Protein AF-T1A2J3-F1 (afdb_monomer_lite)

Foldseek 3Di:
DDDDDDDDPDLLVQAAAEEEQEQLVDPVNVVVQVVSVVSNHNYDYHYDDDD

Radius of gyration: 14.51 Å; chains: 1; bounding box: 27×24×48 Å

Secondary structure (DSSP, 8-state):
----PPP---GGGGTT-EEEEETTTSHHHHHHHHHHHHTT-EEEEE-PPP-

InterPro domains:
  IPR036291 NAD(P)-binding domain superfamily [SSF51735] (15-50)

Organism: NCBI:txid410659

pLDDT: mean 89.6, std 11.55, range [51.31, 98.19]

Sequence (51 aa):
MVVNVKYNNDLSIYMGKKVLVTGHTGFMGSWLTSWLMMLGAQVCGYSLDPQ

Structure (mmCIF, N/CA/C/O backbone):
data_AF-T1A2J3-F1
#
_entry.id   AF-T1A2J3-F1
#
loop_
_atom_site.group_PDB
_atom_site.id
_atom_site.type_symbol
_atom_site.label_atom_id
_atom_site.label_alt_id
_atom_site.label_comp_id
_atom_site.label_asym_id
_atom_site.label_entity_id
_atom_site.label_seq_id
_atom_site.pdbx_PDB_ins_code
_atom_site.Cartn_x
_atom_site.Cartn_y
_atom_site.Cartn_z
_atom_site.occupancy
_atom_site.B_iso_or_equiv
_atom_site.auth_seq_id
_atom_site.auth_comp_id
_atom_site.auth_asym_id
_atom_site.auth_atom_id
_atom_site.pdbx_PDB_model_num
ATOM 1 N N . MET A 1 1 ? 17.394 17.134 29.549 1.00 51.31 1 MET A N 1
ATOM 2 C CA . MET A 1 1 ? 15.981 17.146 29.115 1.00 51.31 1 MET A CA 1
ATOM 3 C C . MET A 1 1 ? 15.762 15.895 28.280 1.00 51.31 1 MET A C 1
ATOM 5 O O . MET A 1 1 ? 16.343 15.806 27.210 1.00 51.31 1 MET A O 1
ATOM 9 N N . VAL A 1 2 ? 15.045 14.893 28.792 1.00 62.25 2 VAL A N 1
ATOM 10 C CA . VAL A 1 2 ? 14.702 13.685 28.021 1.00 62.25 2 VAL A CA 1
ATOM 11 C C . VAL A 1 2 ? 13.231 13.806 27.650 1.00 62.25 2 VAL A C 1
ATOM 13 O O . VAL A 1 2 ? 12.366 13.756 28.522 1.00 62.25 2 VAL A O 1
ATOM 16 N N . VAL A 1 3 ? 12.949 14.038 26.371 1.00 74.00 3 VAL A N 1
ATOM 17 C CA . VAL A 1 3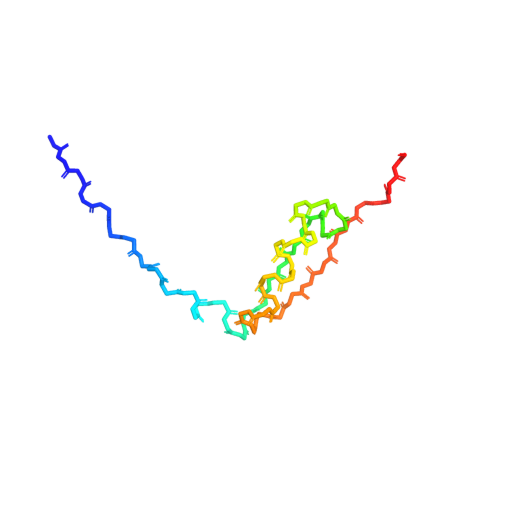 ? 11.583 14.020 25.840 1.00 74.00 3 VAL A CA 1
ATOM 18 C C . VAL A 1 3 ? 11.159 12.567 25.643 1.00 74.00 3 VAL A C 1
ATOM 20 O O . VAL A 1 3 ? 11.733 11.849 24.831 1.00 74.00 3 VAL A O 1
ATOM 23 N N . ASN A 1 4 ? 10.163 12.119 26.407 1.00 68.69 4 ASN A N 1
ATOM 24 C CA . ASN A 1 4 ? 9.531 10.821 26.192 1.00 68.69 4 ASN A CA 1
ATOM 25 C C . ASN A 1 4 ? 8.513 10.948 25.053 1.00 68.69 4 ASN A C 1
ATOM 27 O O . ASN A 1 4 ? 7.426 11.494 25.243 1.00 68.69 4 ASN A O 1
ATOM 31 N N . VAL A 1 5 ? 8.867 10.445 23.871 1.00 76.06 5 VAL A N 1
ATOM 32 C CA . VAL A 1 5 ? 7.933 10.296 22.750 1.00 76.06 5 VAL A CA 1
ATOM 33 C C . VAL A 1 5 ? 7.133 9.013 22.967 1.00 76.06 5 VAL A C 1
ATOM 35 O O . VAL A 1 5 ? 7.703 7.925 23.035 1.00 76.06 5 VAL A O 1
ATOM 38 N N . LYS A 1 6 ? 5.807 9.127 23.091 1.00 71.69 6 LYS A N 1
ATOM 39 C CA . LYS A 1 6 ? 4.914 7.964 23.085 1.00 71.69 6 LYS A CA 1
ATOM 40 C C . LYS A 1 6 ? 4.672 7.536 21.640 1.00 71.69 6 LYS A C 1
ATOM 42 O O . LYS A 1 6 ? 4.080 8.291 20.876 1.00 71.69 6 LYS A O 1
ATOM 47 N N . TYR A 1 7 ? 5.096 6.328 21.285 1.00 66.69 7 TYR A N 1
ATOM 48 C CA . TYR A 1 7 ? 4.738 5.706 20.013 1.00 66.69 7 TYR A CA 1
ATOM 49 C C . TYR A 1 7 ? 3.476 4.878 20.213 1.00 66.69 7 TYR A C 1
ATOM 51 O O . TYR A 1 7 ? 3.440 3.998 21.073 1.00 66.69 7 TYR A O 1
ATOM 59 N N . ASN A 1 8 ? 2.436 5.170 19.436 1.00 69.25 8 ASN A N 1
ATOM 60 C CA . ASN A 1 8 ? 1.266 4.310 19.379 1.00 69.25 8 ASN A CA 1
ATOM 61 C C . ASN A 1 8 ? 1.511 3.289 18.263 1.00 69.25 8 ASN A C 1
ATOM 63 O O . ASN A 1 8 ? 1.553 3.660 17.094 1.00 69.25 8 ASN A O 1
ATOM 67 N N . ASN A 1 9 ? 1.731 2.025 18.629 1.00 72.94 9 ASN A N 1
ATOM 68 C CA . ASN A 1 9 ? 2.071 0.947 17.689 1.00 72.94 9 ASN A CA 1
ATOM 69 C C . ASN A 1 9 ? 0.837 0.283 17.057 1.00 72.94 9 ASN A C 1
ATOM 7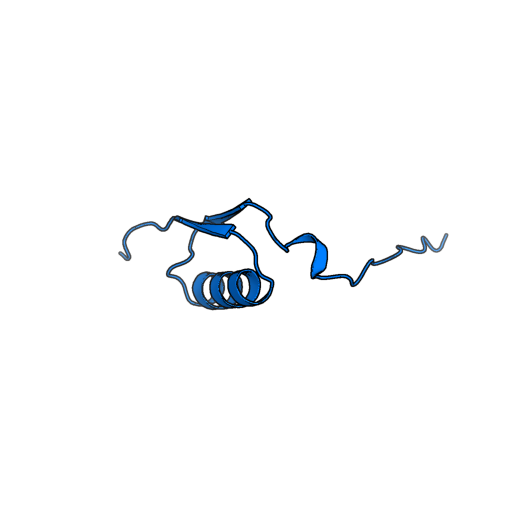1 O O . ASN A 1 9 ? 0.930 -0.799 16.481 1.00 72.94 9 ASN A O 1
ATOM 75 N N . ASP A 1 10 ? -0.330 0.908 17.199 1.00 86.31 10 ASP A N 1
ATOM 76 C CA . ASP A 1 10 ? -1.568 0.362 16.680 1.00 86.31 10 ASP A CA 1
ATOM 77 C C . ASP A 1 10 ? -1.704 0.665 15.185 1.00 86.31 10 ASP A C 1
ATOM 79 O O . ASP A 1 10 ? -1.955 1.794 14.764 1.00 86.31 10 ASP A O 1
ATOM 83 N N . LEU A 1 11 ? -1.526 -0.374 14.376 1.00 89.31 11 LEU A N 1
ATOM 84 C CA . LEU A 1 11 ? -1.672 -0.323 12.924 1.00 89.31 11 LEU A CA 1
ATOM 85 C C . LEU A 1 11 ? -3.144 -0.286 12.485 1.00 89.31 11 LEU A C 1
ATOM 87 O O . LEU A 1 11 ? -3.417 -0.017 11.313 1.00 89.31 11 LEU A O 1
ATOM 91 N N . SER A 1 12 ? -4.096 -0.488 13.407 1.00 90.00 12 SER A N 1
ATOM 92 C CA . SER A 1 12 ? -5.535 -0.400 13.127 1.00 90.00 12 SER A CA 1
ATOM 93 C C . SER A 1 12 ? -5.962 0.975 12.606 1.00 90.00 12 SER A C 1
ATOM 95 O O . SER A 1 12 ? -7.002 1.090 11.957 1.00 90.00 12 SER A O 1
ATOM 97 N N . ILE A 1 13 ? -5.134 2.010 12.798 1.00 92.62 13 ILE A N 1
ATOM 98 C CA . ILE A 1 13 ? -5.373 3.366 12.289 1.00 92.62 13 ILE A CA 1
ATOM 99 C C . ILE A 1 13 ? -5.597 3.413 10.774 1.00 92.62 13 ILE A C 1
ATOM 101 O O . ILE A 1 13 ? -6.242 4.347 10.296 1.00 92.62 13 ILE A O 1
ATOM 105 N N . TYR A 1 14 ? -5.074 2.431 10.032 1.00 95.19 14 TYR A N 1
ATOM 106 C CA . TYR A 1 14 ? -5.188 2.343 8.577 1.00 95.19 14 TYR A CA 1
ATOM 107 C C . TYR A 1 14 ? -6.456 1.610 8.113 1.00 95.19 14 TYR A C 1
ATOM 109 O O . TYR A 1 14 ? -6.853 1.769 6.957 1.00 95.19 14 TYR A O 1
ATOM 117 N N . MET A 1 15 ? -7.135 0.875 8.999 1.00 97.00 15 MET A N 1
ATOM 118 C CA . MET A 1 15 ? -8.340 0.111 8.670 1.00 97.00 15 MET A CA 1
ATOM 119 C C . MET A 1 15 ? -9.448 1.035 8.143 1.00 97.00 15 MET A C 1
ATOM 121 O O . MET A 1 15 ? -9.853 2.000 8.799 1.00 97.00 15 MET A O 1
ATOM 125 N N . GLY A 1 16 ? -9.932 0.763 6.929 1.00 96.94 16 GLY A N 1
ATOM 126 C CA . GLY A 1 16 ? -10.972 1.550 6.260 1.00 96.94 16 GLY A CA 1
ATOM 127 C C . GLY A 1 16 ? -10.555 2.970 5.853 1.00 96.94 16 GLY A C 1
ATOM 128 O O . GLY A 1 16 ? -11.393 3.730 5.362 1.00 96.94 16 GLY A O 1
ATOM 129 N N . LYS A 1 17 ? -9.287 3.364 6.039 1.00 97.06 17 LYS A N 1
ATOM 130 C CA . LYS A 1 17 ? -8.793 4.677 5.601 1.00 97.06 17 LYS A CA 1
ATOM 131 C C . LYS A 1 17 ? -8.456 4.667 4.123 1.00 97.06 17 LYS A C 1
ATOM 133 O O . LYS A 1 17 ? -7.907 3.699 3.610 1.00 97.06 17 LYS A O 1
ATOM 138 N N . LYS A 1 18 ? -8.729 5.788 3.456 1.00 98.00 18 LYS A N 1
ATOM 139 C CA . LYS A 1 18 ? -8.276 6.031 2.086 1.00 98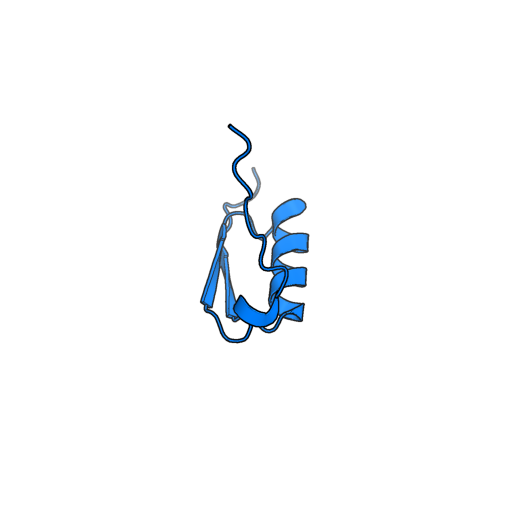.00 18 LYS A CA 1
ATOM 140 C C . LYS A 1 18 ? -6.826 6.495 2.114 1.00 98.00 18 LYS A C 1
ATOM 142 O O . LYS A 1 18 ? -6.532 7.508 2.746 1.00 98.00 18 LYS A O 1
ATOM 147 N N . VAL A 1 19 ? -5.943 5.765 1.441 1.00 97.44 19 VAL A N 1
ATOM 148 C CA . VAL A 1 19 ? -4.502 6.050 1.410 1.00 97.44 19 VAL A CA 1
ATOM 149 C C . VAL A 1 19 ? -4.044 6.170 -0.039 1.00 97.44 19 VAL A C 1
ATOM 151 O O . VAL A 1 19 ? -4.235 5.250 -0.827 1.00 97.44 19 VAL A O 1
ATOM 154 N N . LEU A 1 20 ? -3.443 7.306 -0.396 1.00 97.75 20 LEU A N 1
ATOM 155 C CA . LEU A 1 20 ? -2.825 7.518 -1.705 1.00 97.75 20 LEU A CA 1
ATOM 156 C C . LEU A 1 20 ? -1.350 7.111 -1.643 1.00 97.75 20 LEU A C 1
ATOM 158 O O . LEU A 1 20 ? -0.604 7.639 -0.819 1.00 97.75 20 LEU A O 1
ATOM 162 N N . VAL A 1 21 ? -0.930 6.208 -2.529 1.00 97.44 21 VAL A N 1
ATOM 163 C CA . VAL A 1 21 ? 0.465 5.771 -2.660 1.00 97.44 21 VAL A CA 1
ATOM 164 C C . VAL A 1 21 ? 0.999 6.180 -4.030 1.00 97.44 21 VAL A C 1
ATOM 166 O O . VAL A 1 21 ? 0.576 5.666 -5.066 1.00 97.44 21 VAL A O 1
ATOM 169 N N . THR A 1 22 ? 1.959 7.101 -4.041 1.00 96.81 22 THR A N 1
ATOM 170 C CA . THR A 1 22 ? 2.704 7.494 -5.244 1.00 96.81 22 THR A CA 1
ATOM 171 C C . THR A 1 22 ? 3.930 6.601 -5.423 1.00 96.81 22 THR A C 1
ATOM 173 O O . THR A 1 22 ? 4.629 6.318 -4.454 1.00 96.81 22 THR A O 1
ATOM 176 N N . GLY A 1 23 ? 4.215 6.168 -6.650 1.00 94.94 23 GLY A N 1
ATOM 177 C CA . GLY A 1 23 ? 5.260 5.179 -6.930 1.00 94.94 23 GLY A CA 1
ATOM 178 C C . GLY A 1 23 ? 4.878 3.741 -6.545 1.00 94.94 23 GLY A C 1
ATOM 179 O O . GLY A 1 23 ? 5.768 2.927 -6.315 1.00 94.94 23 GLY A O 1
ATOM 180 N N . HIS A 1 24 ? 3.578 3.421 -6.451 1.00 96.00 24 HIS A N 1
ATOM 181 C CA . HIS A 1 24 ? 3.075 2.093 -6.068 1.00 96.00 24 HIS A CA 1
ATOM 182 C C . HIS A 1 24 ? 3.580 0.926 -6.942 1.00 96.00 24 HIS A C 1
ATOM 184 O O . HIS A 1 24 ? 3.615 -0.201 -6.453 1.00 96.00 24 HIS A O 1
ATOM 190 N N . THR A 1 25 ? 3.996 1.168 -8.192 1.00 94.00 25 THR A N 1
ATOM 191 C CA . THR A 1 25 ? 4.564 0.129 -9.077 1.00 94.00 25 THR A CA 1
ATOM 192 C C . THR A 1 25 ? 6.050 -0.149 -8.828 1.00 94.00 25 THR A C 1
ATOM 194 O O . THR A 1 25 ? 6.573 -1.151 -9.311 1.00 94.00 25 THR A O 1
ATOM 197 N N . GLY A 1 26 ? 6.747 0.700 -8.066 1.00 91.94 26 GLY A N 1
ATOM 198 C CA . GLY A 1 26 ? 8.147 0.481 -7.700 1.00 91.94 26 GLY A CA 1
ATOM 199 C C . GLY A 1 26 ? 8.325 -0.617 -6.644 1.00 91.94 26 GLY A C 1
ATOM 200 O O . GLY A 1 26 ? 7.371 -1.075 -6.014 1.00 91.94 26 GLY A O 1
ATOM 201 N N . PHE A 1 27 ? 9.574 -1.011 -6.378 1.00 91.44 27 PHE A N 1
ATOM 202 C CA . PHE A 1 27 ? 9.881 -2.051 -5.384 1.00 91.44 27 PHE A CA 1
ATOM 203 C C . PHE A 1 27 ? 9.344 -1.703 -3.983 1.00 91.44 27 PHE A C 1
ATOM 205 O O . PHE A 1 27 ? 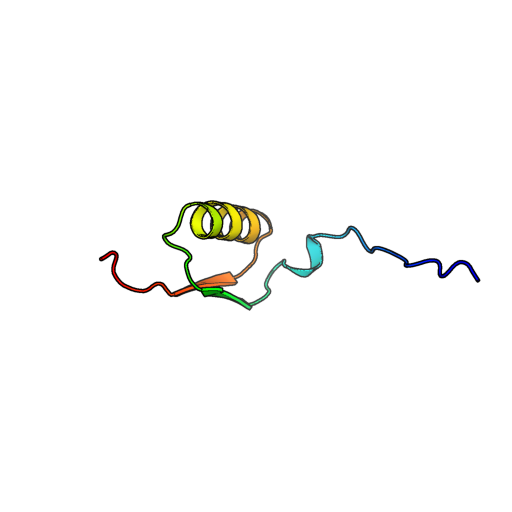8.644 -2.494 -3.359 1.00 91.44 27 PHE A O 1
ATOM 212 N N . MET A 1 28 ? 9.597 -0.481 -3.509 1.00 93.62 28 MET A N 1
ATOM 213 C CA . MET A 1 28 ? 9.120 -0.037 -2.192 1.00 93.62 28 MET A CA 1
ATOM 214 C C . MET A 1 28 ? 7.608 0.210 -2.179 1.00 93.62 28 MET A C 1
ATOM 216 O O . MET A 1 28 ? 6.928 -0.133 -1.213 1.00 93.62 28 MET A O 1
ATOM 220 N N . GLY A 1 29 ? 7.076 0.785 -3.261 1.00 94.50 29 GLY A N 1
ATOM 221 C CA . GLY A 1 29 ? 5.653 1.083 -3.384 1.00 94.50 29 GLY A CA 1
ATOM 222 C C . GLY A 1 29 ? 4.793 -0.174 -3.400 1.00 94.50 29 GLY A C 1
ATOM 223 O O . GLY A 1 29 ? 3.755 -0.199 -2.744 1.00 94.50 29 GLY A O 1
ATOM 224 N N . SER A 1 30 ? 5.240 -1.234 -4.073 1.00 94.50 30 SER A N 1
ATOM 225 C CA . SER A 1 30 ? 4.497 -2.495 -4.168 1.00 94.50 30 SER A CA 1
ATOM 226 C C . SER A 1 30 ? 4.397 -3.209 -2.817 1.00 94.50 30 SER A C 1
ATOM 228 O O . SER A 1 30 ? 3.305 -3.634 -2.426 1.00 94.50 30 SER A O 1
ATOM 230 N N . TRP A 1 31 ? 5.491 -3.257 -2.049 1.00 96.00 31 TRP A N 1
ATOM 231 C CA . TRP A 1 31 ? 5.485 -3.790 -0.682 1.00 96.00 31 TRP A CA 1
ATOM 232 C C . TRP A 1 31 ? 4.628 -2.952 0.272 1.00 96.00 31 TRP A C 1
ATOM 234 O O . TRP A 1 31 ? 3.799 -3.509 0.993 1.00 96.00 31 TRP A O 1
ATOM 244 N N . LEU A 1 32 ? 4.766 -1.622 0.246 1.00 96.44 32 LEU A N 1
ATOM 245 C CA . LEU A 1 32 ? 3.965 -0.725 1.086 1.00 96.44 32 LEU A CA 1
ATOM 246 C C . LEU A 1 32 ? 2.467 -0.848 0.783 1.00 96.44 32 LEU A C 1
ATOM 248 O O . LEU A 1 32 ? 1.655 -0.960 1.699 1.00 96.44 32 LEU A O 1
ATOM 252 N N . THR A 1 33 ? 2.104 -0.854 -0.501 1.00 97.00 33 THR A N 1
ATOM 253 C CA . THR A 1 33 ? 0.713 -0.996 -0.954 1.00 97.00 33 THR A CA 1
ATOM 254 C C . THR A 1 33 ? 0.140 -2.333 -0.491 1.00 97.00 33 THR A C 1
ATOM 256 O O . THR A 1 33 ? -0.952 -2.361 0.072 1.00 97.00 33 THR A O 1
ATOM 259 N N . SER A 1 34 ? 0.893 -3.428 -0.651 1.00 96.62 34 SER A N 1
ATOM 260 C CA . SER A 1 34 ? 0.486 -4.764 -0.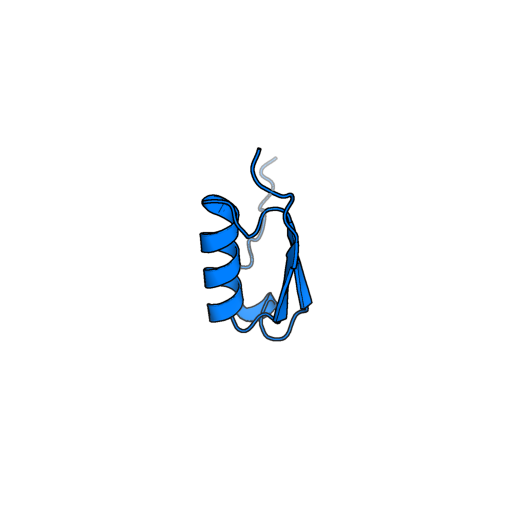191 1.00 96.62 34 SER A CA 1
ATOM 261 C C . SER A 1 34 ? 0.240 -4.797 1.315 1.00 96.62 34 SER A C 1
ATOM 263 O O . SER A 1 34 ? -0.800 -5.273 1.763 1.00 96.62 34 SER A O 1
ATOM 265 N N . TRP A 1 35 ? 1.151 -4.225 2.101 1.00 96.62 35 TRP A N 1
ATOM 266 C CA . TRP A 1 35 ? 1.014 -4.168 3.553 1.00 96.62 35 TRP A CA 1
ATOM 267 C C . TRP A 1 35 ? -0.200 -3.340 4.000 1.00 96.62 35 TRP A C 1
ATOM 269 O O . TRP A 1 35 ? -0.982 -3.797 4.830 1.00 96.62 35 TRP A O 1
ATOM 279 N N . LEU A 1 36 ? -0.424 -2.166 3.403 1.00 96.88 36 LEU A N 1
ATOM 280 C CA . LEU A 1 36 ? -1.594 -1.327 3.692 1.00 96.88 36 LEU A CA 1
ATOM 281 C C . LEU A 1 36 ? -2.914 -2.023 3.333 1.00 96.88 36 LEU A C 1
ATOM 283 O O . LEU A 1 36 ? -3.879 -1.934 4.092 1.00 96.88 36 LEU A O 1
ATOM 287 N N . MET A 1 37 ? -2.955 -2.751 2.213 1.00 96.50 37 MET A N 1
ATOM 288 C CA . MET A 1 37 ? -4.121 -3.558 1.842 1.00 96.50 37 MET A CA 1
ATOM 289 C C . MET A 1 37 ? -4.389 -4.669 2.867 1.00 96.50 37 MET A C 1
ATOM 291 O O . MET A 1 37 ? -5.540 -4.875 3.247 1.00 96.50 37 MET A O 1
ATOM 295 N N . MET A 1 38 ? -3.347 -5.340 3.375 1.00 96.75 38 MET A N 1
ATOM 296 C CA . MET A 1 38 ? -3.485 -6.351 4.438 1.00 96.75 38 MET A CA 1
ATOM 297 C C . MET A 1 38 ? -4.007 -5.762 5.756 1.00 96.75 38 MET A C 1
ATOM 299 O O . MET A 1 38 ? -4.725 -6.439 6.487 1.00 96.75 38 MET A O 1
ATOM 303 N N . LEU A 1 39 ? -3.693 -4.496 6.044 1.00 96.69 39 LEU A N 1
ATOM 304 C CA . LEU A 1 39 ? -4.239 -3.750 7.185 1.00 96.69 39 LEU A CA 1
ATOM 305 C C . LEU A 1 39 ? -5.682 -3.253 6.953 1.00 96.69 39 LEU A C 1
ATOM 307 O O . LEU A 1 39 ? -6.246 -2.581 7.815 1.00 96.69 39 LEU A O 1
ATOM 311 N N . GLY A 1 40 ? -6.278 -3.560 5.797 1.00 97.12 40 GLY A N 1
ATOM 312 C CA . GLY A 1 40 ? -7.640 -3.175 5.428 1.00 97.12 40 GLY A CA 1
ATOM 313 C C . GLY A 1 40 ? -7.794 -1.707 5.029 1.00 97.12 40 GLY A C 1
ATOM 314 O O . GLY A 1 40 ? -8.902 -1.163 5.080 1.00 97.12 40 GLY A O 1
ATOM 315 N N . ALA A 1 41 ? -6.705 -1.050 4.628 1.00 98.00 41 ALA A N 1
ATOM 316 C CA . ALA A 1 41 ? -6.769 0.279 4.038 1.00 98.00 41 ALA A CA 1
ATOM 317 C C . ALA A 1 41 ? -7.350 0.235 2.615 1.00 98.00 41 ALA A C 1
ATOM 319 O O . ALA A 1 41 ? -7.130 -0.701 1.846 1.00 98.00 41 ALA A O 1
ATOM 320 N N . GLN A 1 42 ? -8.050 1.300 2.234 1.00 98.19 42 GLN A N 1
ATOM 321 C CA . GLN A 1 42 ? -8.505 1.549 0.869 1.00 98.19 42 GLN A CA 1
ATOM 3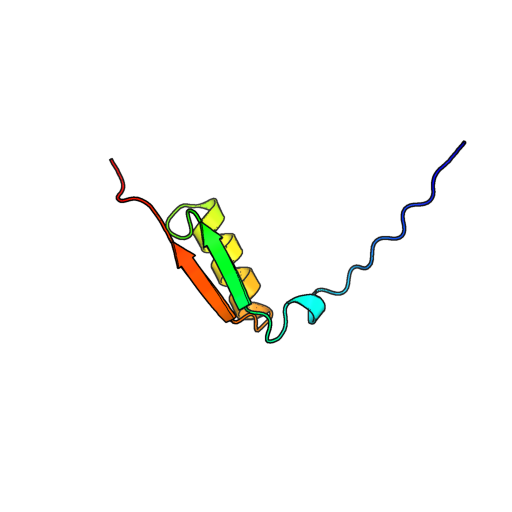22 C C . GLN A 1 42 ? -7.403 2.287 0.105 1.00 98.19 42 GLN A C 1
ATOM 324 O O . GLN A 1 42 ? -7.309 3.516 0.154 1.00 98.19 42 GLN A O 1
ATOM 329 N N . VAL A 1 43 ? -6.536 1.536 -0.569 1.00 97.75 43 VAL A N 1
ATOM 330 C CA . VAL A 1 43 ? -5.355 2.100 -1.233 1.00 97.75 43 VAL A CA 1
ATOM 331 C C . VAL A 1 43 ? -5.676 2.554 -2.659 1.00 97.75 43 VAL A C 1
ATOM 333 O O . VAL A 1 43 ? -6.283 1.818 -3.433 1.00 97.75 43 VAL A O 1
ATOM 336 N N . CYS A 1 44 ? -5.236 3.760 -3.016 1.00 97.62 44 CYS A N 1
ATOM 337 C CA . CYS A 1 44 ? -5.221 4.276 -4.382 1.00 97.62 44 CYS A CA 1
ATOM 338 C C . CYS A 1 44 ? -3.766 4.438 -4.835 1.00 97.62 44 CYS A C 1
ATOM 340 O O . CYS A 1 44 ? -2.987 5.125 -4.172 1.00 97.62 44 CYS A O 1
ATOM 342 N N . GLY A 1 45 ? -3.387 3.788 -5.935 1.00 95.75 45 GLY A N 1
ATOM 343 C CA . GLY A 1 45 ? -2.027 3.815 -6.466 1.00 95.75 45 GLY A CA 1
ATOM 344 C C . GLY A 1 45 ? -1.871 4.805 -7.618 1.00 95.75 45 GLY A C 1
ATOM 345 O O . GLY A 1 45 ? -2.688 4.831 -8.532 1.00 95.75 45 GLY A O 1
ATOM 346 N N . TYR A 1 46 ? -0.785 5.580 -7.611 1.00 95.94 46 TYR A N 1
ATOM 347 C CA . TYR A 1 46 ? -0.346 6.388 -8.754 1.00 95.94 46 TYR A CA 1
ATOM 348 C C . TYR A 1 46 ? 1.133 6.130 -9.041 1.00 95.94 46 TYR A C 1
ATOM 350 O O . TYR A 1 46 ? 1.916 5.934 -8.112 1.00 95.94 46 TYR A O 1
ATOM 358 N N . SER A 1 47 ? 1.553 6.044 -10.298 1.00 95.50 47 SER A N 1
ATOM 359 C CA . SER A 1 47 ? 2.965 5.899 -10.685 1.00 95.50 47 SER A CA 1
ATOM 360 C C . SER A 1 47 ? 3.176 6.487 -12.066 1.00 95.50 47 SER A C 1
ATOM 362 O O . SER A 1 47 ? 2.253 6.500 -12.873 1.00 95.50 47 SER A O 1
ATOM 364 N N . LEU A 1 48 ? 4.380 7.000 -12.301 1.00 93.75 48 LEU A N 1
ATOM 365 C CA . LEU A 1 48 ? 4.810 7.373 -13.641 1.00 93.75 48 LEU A CA 1
ATOM 366 C C . LEU A 1 48 ? 5.124 6.104 -14.431 1.00 93.75 48 LEU A C 1
ATOM 368 O O . LEU A 1 48 ? 5.492 5.086 -13.835 1.00 93.75 48 LEU A O 1
ATOM 372 N N . ASP A 1 49 ? 5.009 6.186 -15.752 1.00 88.19 49 ASP A N 1
ATOM 373 C CA . ASP A 1 49 ? 5.507 5.126 -16.615 1.00 88.19 49 ASP A CA 1
ATOM 374 C C . ASP A 1 49 ? 7.019 4.943 -16.400 1.00 88.19 49 ASP A C 1
ATOM 376 O O . ASP A 1 49 ? 7.747 5.935 -16.246 1.00 88.19 49 ASP A O 1
ATOM 380 N N . PRO A 1 50 ? 7.503 3.691 -16.337 1.00 79.06 50 PRO A N 1
ATOM 381 C CA . PRO A 1 50 ? 8.932 3.423 -16.282 1.00 79.06 50 PRO A CA 1
ATOM 382 C C . PRO A 1 50 ? 9.612 3.974 -17.546 1.00 79.06 50 PRO A C 1
ATOM 384 O O . PRO A 1 50 ? 9.085 3.822 -18.648 1.00 79.06 50 PRO A O 1
ATOM 387 N N . GLN A 1 51 ? 10.761 4.630 -17.365 1.00 67.62 51 GLN A N 1
ATOM 388 C CA . GLN A 1 51 ? 11.625 5.124 -18.447 1.00 67.62 51 GLN A CA 1
ATOM 389 C C . GLN A 1 51 ? 12.682 4.090 -18.823 1.00 67.62 51 GLN A C 1
ATOM 391 O O . GLN A 1 51 ? 13.135 3.365 -17.905 1.00 67.62 51 GLN A O 1
#